Protein AF-A0A9P7JKW1-F1 (afdb_monomer_lite)

Organism: NCBI:txid1912936

Secondary structure (DSSP, 8-state):
--HHHHHHHHHHHHHHHHHHHHHHHHHHHHHHHHHHHHHHHHHTT--HHHHHHHHHH-SS-SS--TTHHHHHHHTT-

pLDDT: mean 75.73, std 15.73, range [44.62, 92.56]

Radius of gyration: 21.89 Å; chains: 1; bounding box: 72×21×18 Å

Structure (mmCIF, N/CA/C/O backbone):
data_AF-A0A9P7JKW1-F1
#
_entry.id   AF-A0A9P7JKW1-F1
#
loop_
_atom_site.group_PDB
_atom_site.id
_atom_site.type_symbol
_atom_site.label_atom_id
_atom_site.label_alt_id
_atom_site.label_comp_id
_atom_site.label_asym_id
_atom_site.label_entity_id
_atom_site.label_seq_id
_atom_site.pdbx_PDB_ins_code
_atom_site.Cartn_x
_atom_site.Cartn_y
_atom_site.Cartn_z
_atom_site.occupancy
_atom_site.B_iso_or_equiv
_atom_site.auth_seq_id
_atom_site.auth_comp_id
_atom_site.auth_asym_id
_atom_site.auth_atom_id
_atom_site.pdbx_PDB_model_num
ATOM 1 N N . MET A 1 1 ? 56.772 6.455 -9.286 1.00 44.62 1 MET A N 1
ATOM 2 C CA . MET A 1 1 ? 55.815 5.447 -8.774 1.00 44.62 1 MET A CA 1
ATOM 3 C C . MET A 1 1 ? 54.612 6.048 -8.012 1.00 44.62 1 MET A C 1
ATOM 5 O O . MET A 1 1 ? 53.971 5.325 -7.270 1.00 44.62 1 MET A O 1
ATOM 9 N N . CYS A 1 2 ? 54.215 7.317 -8.230 1.00 50.84 2 CYS A N 1
ATOM 10 C CA . CYS A 1 2 ? 53.141 7.961 -7.435 1.00 50.84 2 CYS A CA 1
ATOM 11 C C . CYS A 1 2 ? 51.833 8.259 -8.199 1.00 50.84 2 CYS A C 1
ATOM 13 O O . CYS A 1 2 ? 50.847 8.652 -7.585 1.00 50.84 2 CYS A O 1
ATOM 15 N N . LEU A 1 3 ? 51.791 8.072 -9.525 1.00 51.62 3 LEU A N 1
ATOM 16 C CA . LEU A 1 3 ? 50.615 8.423 -10.344 1.00 51.62 3 LEU A CA 1
ATOM 17 C C . LEU A 1 3 ? 49.506 7.355 -10.330 1.00 51.62 3 LEU A C 1
ATOM 19 O O . LEU A 1 3 ? 48.381 7.641 -10.723 1.00 51.62 3 LEU A O 1
ATOM 23 N N . HIS A 1 4 ? 49.796 6.142 -9.848 1.00 52.84 4 HIS A N 1
ATOM 24 C CA . HIS A 1 4 ? 48.801 5.066 -9.762 1.00 52.84 4 HIS A CA 1
ATOM 25 C C . HIS A 1 4 ? 47.928 5.171 -8.494 1.00 52.84 4 HIS A C 1
ATOM 27 O O . HIS A 1 4 ? 46.756 4.806 -8.522 1.00 52.84 4 HIS A O 1
ATOM 33 N N . GLN A 1 5 ? 48.452 5.738 -7.398 1.00 53.12 5 GLN A N 1
ATOM 34 C CA . GLN A 1 5 ? 47.719 5.850 -6.128 1.00 53.12 5 GLN A CA 1
ATOM 35 C C . GLN A 1 5 ? 46.614 6.924 -6.176 1.00 53.12 5 GLN A C 1
ATOM 37 O O . GLN A 1 5 ? 45.540 6.752 -5.601 1.00 53.12 5 GLN A O 1
ATOM 42 N N . SER A 1 6 ? 46.846 8.025 -6.900 1.00 54.97 6 SER A N 1
ATOM 43 C CA . SER A 1 6 ? 45.888 9.131 -7.045 1.00 54.97 6 SER A CA 1
ATOM 44 C C . SER A 1 6 ? 44.743 8.816 -8.013 1.00 54.97 6 SER A C 1
ATOM 46 O O . SER A 1 6 ? 43.630 9.29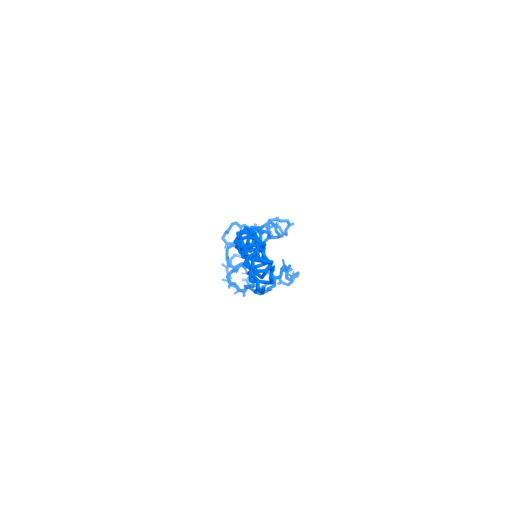9 -7.810 1.00 54.97 6 SER A O 1
ATOM 48 N N . ALA A 1 7 ? 44.972 7.969 -9.022 1.00 53.59 7 ALA A N 1
ATOM 49 C CA . ALA A 1 7 ? 43.917 7.470 -9.905 1.00 53.59 7 ALA A CA 1
ATOM 50 C C . ALA A 1 7 ? 42.942 6.540 -9.161 1.00 53.59 7 ALA A C 1
ATOM 52 O O . ALA A 1 7 ? 41.728 6.678 -9.306 1.00 53.59 7 ALA A O 1
ATOM 53 N N . LEU A 1 8 ? 43.460 5.663 -8.291 1.00 51.41 8 LEU A N 1
ATOM 54 C CA . LEU A 1 8 ? 42.636 4.791 -7.450 1.00 51.41 8 LEU A CA 1
ATOM 55 C C . LEU A 1 8 ? 41.800 5.593 -6.439 1.00 51.41 8 LEU A C 1
ATOM 57 O O . LEU A 1 8 ? 40.618 5.309 -6.281 1.00 51.41 8 LEU A O 1
ATOM 61 N N . SER A 1 9 ? 42.359 6.646 -5.827 1.00 56.09 9 SER A N 1
ATOM 62 C CA . SER A 1 9 ? 41.622 7.510 -4.885 1.00 56.09 9 SER A CA 1
ATOM 63 C C . SER A 1 9 ? 40.511 8.345 -5.536 1.00 56.09 9 SER A C 1
ATOM 65 O O . SER A 1 9 ? 39.515 8.632 -4.879 1.00 56.09 9 SER A O 1
ATOM 67 N N . LYS A 1 10 ? 40.666 8.759 -6.801 1.00 53.78 10 LYS A N 1
ATOM 68 C CA . LYS A 1 10 ? 39.594 9.438 -7.553 1.00 53.78 10 LYS A CA 1
ATOM 69 C C . LYS A 1 10 ? 38.497 8.455 -7.968 1.00 53.78 10 LYS A C 1
ATOM 71 O O . LYS A 1 10 ? 37.314 8.775 -7.907 1.00 53.78 10 LYS A O 1
ATOM 76 N N . CYS A 1 11 ? 38.887 7.235 -8.334 1.00 46.09 11 CYS A N 1
ATOM 77 C CA . CYS A 1 11 ? 37.953 6.167 -8.680 1.00 46.09 11 CYS A CA 1
ATOM 78 C C . CYS A 1 11 ? 37.101 5.741 -7.468 1.00 46.09 11 CYS A C 1
ATOM 80 O O . CYS A 1 11 ? 35.900 5.504 -7.600 1.00 46.09 11 CYS A O 1
ATOM 82 N N . THR A 1 12 ? 37.678 5.723 -6.258 1.00 53.44 12 THR A N 1
ATOM 83 C CA . THR A 1 12 ? 36.916 5.431 -5.037 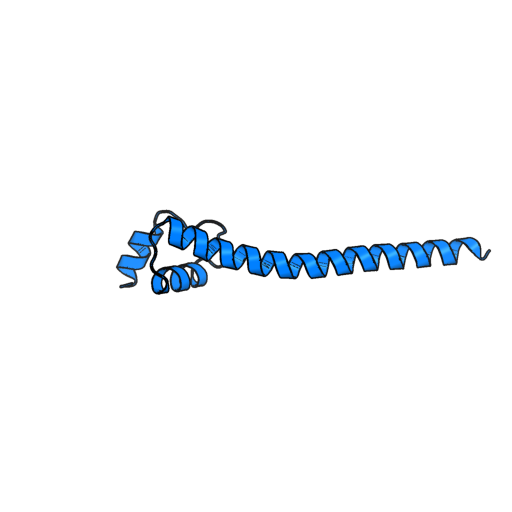1.00 53.44 12 THR A CA 1
ATOM 84 C C . THR A 1 12 ? 35.963 6.561 -4.642 1.00 53.44 12 THR A C 1
ATOM 86 O O . THR A 1 12 ? 34.866 6.263 -4.177 1.00 53.44 12 THR A O 1
ATOM 89 N N . SER A 1 13 ? 36.293 7.842 -4.846 1.00 57.19 13 SER A N 1
ATOM 90 C CA . SER A 1 13 ? 35.354 8.945 -4.567 1.00 57.19 13 SER A CA 1
ATOM 91 C C . SER A 1 13 ? 34.157 8.979 -5.526 1.00 57.19 13 SER A C 1
ATOM 93 O O . SER A 1 13 ? 33.036 9.196 -5.075 1.00 57.19 13 SER A O 1
ATOM 95 N N . GLU A 1 14 ? 34.364 8.693 -6.815 1.00 53.56 14 GLU A N 1
ATOM 96 C CA . GLU A 1 14 ? 33.294 8.626 -7.829 1.00 53.56 14 GLU A CA 1
ATOM 97 C C . GLU A 1 14 ? 32.333 7.448 -7.582 1.00 53.56 14 GLU A C 1
ATOM 99 O O . GLU A 1 14 ? 31.109 7.603 -7.642 1.00 53.56 14 GLU A O 1
ATOM 104 N N . LEU A 1 15 ? 32.864 6.275 -7.212 1.00 54.84 15 LEU A N 1
ATOM 105 C CA . LEU A 1 15 ? 32.043 5.126 -6.817 1.00 54.84 15 LEU A CA 1
ATOM 106 C C . LEU A 1 15 ? 31.267 5.393 -5.522 1.0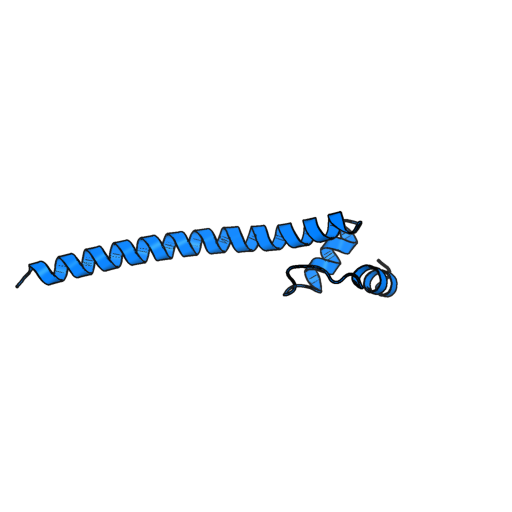0 54.84 15 LEU A C 1
ATOM 108 O O . LEU A 1 15 ? 30.090 5.054 -5.450 1.00 54.84 15 LEU A O 1
ATOM 112 N N . ASN A 1 16 ? 31.872 6.047 -4.525 1.00 55.59 16 ASN A N 1
ATOM 113 C CA . ASN A 1 16 ? 31.171 6.437 -3.296 1.00 55.59 16 ASN A CA 1
ATOM 114 C C . ASN A 1 16 ? 30.089 7.506 -3.550 1.00 55.59 16 ASN A C 1
ATOM 116 O O . ASN A 1 16 ? 29.042 7.474 -2.903 1.00 55.59 16 ASN A O 1
ATOM 120 N N . PHE A 1 17 ? 30.290 8.412 -4.513 1.00 55.78 17 PHE A N 1
ATO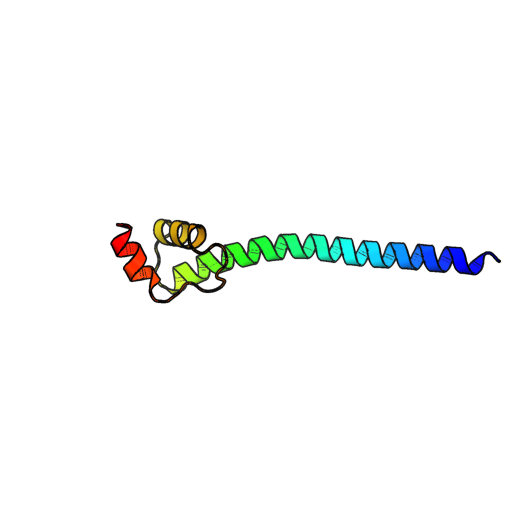M 121 C CA . PHE A 1 17 ? 29.288 9.396 -4.934 1.00 55.78 17 PHE A CA 1
ATOM 122 C C . PHE A 1 17 ? 28.100 8.735 -5.652 1.00 55.78 17 PHE A C 1
ATOM 124 O O . PHE A 1 17 ? 26.951 8.973 -5.274 1.00 55.78 17 PHE A O 1
ATOM 131 N N . SER A 1 18 ? 28.358 7.819 -6.596 1.00 57.69 18 SER A N 1
ATOM 132 C CA . SER A 1 18 ? 27.314 6.988 -7.223 1.00 57.69 18 SER A CA 1
ATOM 133 C C . SER A 1 18 ? 26.591 6.095 -6.212 1.00 57.69 18 SER A C 1
ATOM 135 O O . SER A 1 18 ? 25.372 5.949 -6.279 1.00 57.69 18 SER A O 1
ATOM 137 N N . PHE A 1 19 ? 27.305 5.536 -5.233 1.00 54.16 19 PHE A N 1
ATOM 138 C CA . PHE A 1 19 ? 26.718 4.703 -4.184 1.00 54.16 19 PHE A CA 1
ATOM 139 C C . PHE A 1 19 ? 25.844 5.524 -3.222 1.00 54.16 19 PHE A C 1
ATOM 141 O O . PHE A 1 19 ? 24.754 5.091 -2.854 1.00 54.16 19 PHE A O 1
ATOM 148 N N . SER A 1 20 ? 26.260 6.745 -2.872 1.00 57.91 20 SER A N 1
ATOM 149 C CA . SER A 1 20 ? 25.479 7.680 -2.049 1.00 57.91 20 SER A CA 1
ATOM 150 C C . SER A 1 20 ? 24.230 8.199 -2.780 1.00 57.91 20 SER A C 1
ATOM 152 O O . SER A 1 20 ? 23.143 8.255 -2.199 1.00 57.91 20 SER A O 1
ATOM 154 N N . PHE A 1 21 ? 24.342 8.494 -4.080 1.00 57.69 21 PHE A N 1
ATOM 155 C CA . PHE A 1 21 ? 23.211 8.875 -4.933 1.00 57.69 21 PHE A CA 1
ATOM 156 C C . PHE A 1 21 ? 22.228 7.716 -5.172 1.00 57.69 21 PHE A C 1
ATOM 158 O O . PHE A 1 21 ? 21.011 7.916 -5.167 1.00 57.69 21 PHE A O 1
ATOM 165 N N . ALA A 1 22 ? 22.731 6.487 -5.315 1.00 59.97 22 ALA A N 1
ATOM 166 C CA . ALA A 1 22 ? 21.899 5.291 -5.356 1.00 59.97 22 ALA A CA 1
ATOM 167 C C . ALA A 1 22 ? 21.178 5.077 -4.015 1.00 59.97 22 ALA A C 1
ATOM 169 O O . ALA A 1 22 ? 19.972 4.848 -3.995 1.00 59.97 22 ALA A O 1
ATOM 170 N N . LEU A 1 23 ? 21.867 5.232 -2.879 1.00 56.56 23 LEU A N 1
ATOM 171 C CA . LEU A 1 23 ? 21.272 5.113 -1.541 1.00 56.56 23 LEU A CA 1
ATOM 172 C C . LEU A 1 23 ? 20.193 6.169 -1.254 1.00 56.56 23 LEU A C 1
ATOM 174 O O . LEU A 1 23 ? 19.188 5.857 -0.606 1.00 56.56 23 LEU A O 1
ATOM 178 N N . SER A 1 24 ? 20.360 7.403 -1.738 1.00 58.25 24 SER A N 1
ATOM 179 C CA . SER A 1 24 ? 19.333 8.444 -1.624 1.00 58.25 24 SER A CA 1
ATOM 180 C C . SER A 1 24 ? 18.122 8.153 -2.522 1.00 58.25 24 SER A C 1
ATOM 182 O O . SER A 1 24 ? 16.984 8.256 -2.054 1.00 58.25 24 SER A O 1
ATOM 184 N N . HIS A 1 25 ? 18.341 7.659 -3.746 1.00 62.00 25 HIS A N 1
ATOM 185 C CA . HIS A 1 25 ? 17.271 7.193 -4.636 1.00 62.00 25 HIS A CA 1
ATOM 186 C C . HIS A 1 25 ? 16.486 6.016 -4.052 1.00 62.00 25 HIS A C 1
ATOM 188 O O . HIS A 1 25 ? 15.254 6.020 -4.082 1.00 62.00 25 HIS A O 1
ATOM 194 N N . LEU A 1 26 ? 17.165 5.033 -3.456 1.00 64.38 26 LEU A N 1
ATOM 195 C CA . LEU A 1 26 ? 16.525 3.860 -2.850 1.00 64.38 26 LEU A CA 1
ATOM 196 C C . LEU A 1 26 ? 15.514 4.250 -1.762 1.00 64.38 26 LEU A C 1
ATOM 198 O O . LEU A 1 26 ? 14.469 3.608 -1.610 1.00 64.38 26 LEU A O 1
ATOM 202 N N . ARG A 1 27 ? 15.780 5.337 -1.028 1.00 68.69 27 ARG A N 1
ATOM 203 C CA . ARG A 1 27 ? 14.857 5.843 -0.010 1.00 68.69 27 ARG A CA 1
ATOM 204 C C . ARG A 1 27 ? 13.592 6.431 -0.643 1.00 68.69 27 ARG A C 1
ATOM 206 O O . ARG A 1 27 ? 12.498 6.092 -0.191 1.00 68.69 27 ARG A O 1
ATOM 213 N N . SER A 1 28 ? 13.727 7.226 -1.703 1.00 77.19 28 SER A N 1
ATOM 214 C CA . SER A 1 28 ? 12.607 7.803 -2.466 1.00 77.19 28 SER A CA 1
ATOM 215 C C . SER A 1 28 ? 11.748 6.732 -3.139 1.00 77.19 28 SER A C 1
ATOM 217 O O . SER A 1 28 ? 10.524 6.758 -3.005 1.00 77.19 28 SER A O 1
ATOM 219 N N . PHE A 1 29 ? 12.372 5.724 -3.756 1.00 76.94 29 PHE A N 1
ATOM 220 C CA . PHE A 1 29 ? 11.662 4.590 -4.353 1.00 76.94 29 PHE A CA 1
ATOM 221 C C . PHE A 1 29 ? 10.846 3.813 -3.324 1.00 76.94 29 PHE A C 1
ATOM 223 O O . PHE A 1 29 ? 9.702 3.452 -3.586 1.00 76.94 29 PHE A O 1
ATOM 230 N N . ARG A 1 30 ? 11.373 3.612 -2.111 1.00 80.06 30 ARG A N 1
ATOM 231 C CA . ARG A 1 30 ? 10.622 2.941 -1.043 1.00 80.06 30 ARG A CA 1
ATOM 232 C C . ARG A 1 30 ? 9.328 3.680 -0.688 1.00 80.06 30 ARG A C 1
ATOM 234 O O . ARG A 1 30 ? 8.315 3.029 -0.431 1.00 80.06 30 ARG A O 1
ATOM 241 N N . TYR A 1 31 ? 9.350 5.013 -0.638 1.00 82.56 31 TYR A N 1
ATOM 242 C CA . TYR A 1 31 ? 8.146 5.805 -0.369 1.00 82.56 31 TYR A CA 1
ATOM 243 C C . TYR A 1 31 ? 7.195 5.821 -1.567 1.00 82.56 31 TYR A C 1
ATOM 245 O O . TYR A 1 31 ? 5.998 5.627 -1.370 1.00 82.56 31 TYR A O 1
ATOM 253 N N . ALA A 1 32 ? 7.721 5.947 -2.787 1.00 84.69 32 ALA A N 1
ATOM 254 C CA . ALA A 1 32 ? 6.933 5.900 -4.017 1.00 84.69 32 ALA A CA 1
ATOM 255 C C . ALA A 1 32 ? 6.211 4.553 -4.197 1.00 84.69 32 ALA A C 1
ATOM 257 O O . ALA A 1 32 ? 5.022 4.515 -4.491 1.00 84.69 32 ALA A O 1
ATOM 258 N N . CYS A 1 33 ? 6.879 3.429 -3.928 1.00 83.25 33 CYS A N 1
ATOM 259 C CA . CYS A 1 33 ? 6.243 2.111 -3.986 1.00 83.25 33 CYS A CA 1
ATOM 260 C C . CYS A 1 33 ? 5.140 1.954 -2.929 1.00 83.25 33 CYS A C 1
ATOM 262 O O . CYS A 1 33 ? 4.136 1.289 -3.172 1.00 83.25 33 CYS A O 1
ATOM 264 N N . ARG A 1 34 ? 5.297 2.569 -1.748 1.00 83.50 34 ARG A N 1
ATOM 265 C CA . ARG A 1 34 ? 4.254 2.560 -0.710 1.00 83.50 34 ARG A CA 1
ATOM 266 C C . ARG A 1 34 ? 3.052 3.408 -1.110 1.00 83.50 34 ARG A C 1
ATOM 268 O O . ARG A 1 34 ? 1.934 2.940 -0.935 1.00 83.50 34 ARG A O 1
ATOM 275 N N . SER A 1 35 ? 3.262 4.610 -1.648 1.00 87.25 35 SER A N 1
ATOM 276 C CA . SER A 1 35 ? 2.157 5.455 -2.118 1.00 87.25 35 SER A CA 1
ATOM 277 C C . SER A 1 35 ? 1.443 4.834 -3.319 1.00 87.25 35 SER A C 1
ATOM 279 O O . SER A 1 35 ? 0.219 4.887 -3.386 1.00 87.25 35 SER A O 1
ATOM 281 N N . HIS A 1 36 ? 2.174 4.158 -4.208 1.00 87.94 36 HIS A N 1
ATOM 282 C CA . HIS A 1 36 ? 1.599 3.462 -5.356 1.00 87.94 36 HIS A CA 1
ATOM 283 C C . HIS A 1 36 ? 0.568 2.399 -4.951 1.00 87.94 36 HIS A C 1
ATOM 285 O O . HIS A 1 36 ? -0.481 2.305 -5.575 1.00 87.94 36 HIS A O 1
ATOM 291 N N . ARG A 1 37 ? 0.804 1.659 -3.858 1.00 86.44 37 ARG A N 1
ATOM 292 C CA . ARG A 1 37 ? -0.157 0.664 -3.343 1.00 86.44 37 ARG A CA 1
ATOM 293 C C . ARG A 1 37 ? -1.465 1.287 -2.862 1.00 86.44 37 ARG A C 1
ATOM 295 O O . ARG A 1 37 ? -2.527 0.714 -3.076 1.00 86.44 37 ARG A O 1
ATOM 302 N N . PHE A 1 38 ? -1.397 2.467 -2.247 1.00 89.81 38 PHE A N 1
ATOM 303 C CA . PHE A 1 38 ? -2.600 3.215 -1.879 1.00 89.81 38 PHE A CA 1
ATOM 304 C C . PHE A 1 38 ? -3.341 3.724 -3.117 1.00 89.81 38 PHE A C 1
ATOM 306 O O . PHE A 1 38 ? -4.560 3.611 -3.174 1.00 89.81 38 PHE A O 1
ATOM 313 N N . MET A 1 39 ? -2.615 4.227 -4.119 1.00 91.69 39 MET A N 1
ATOM 314 C CA . MET A 1 39 ? -3.211 4.687 -5.377 1.00 91.69 39 MET A CA 1
ATOM 315 C C . MET A 1 39 ? -3.881 3.551 -6.155 1.00 91.69 39 MET A C 1
ATOM 317 O O . MET A 1 39 ? -4.983 3.736 -6.660 1.00 91.69 39 MET A O 1
ATOM 321 N N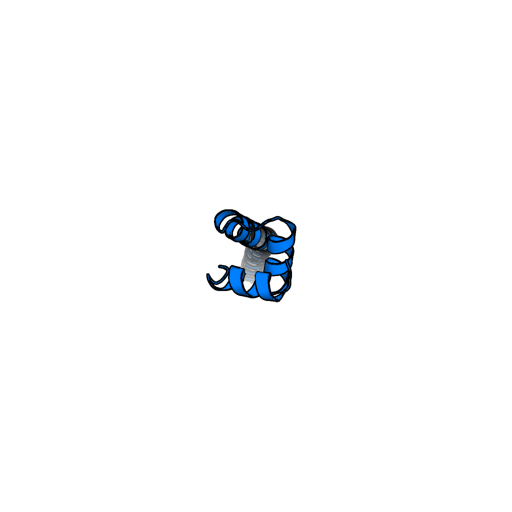 . ASP A 1 40 ? -3.255 2.374 -6.225 1.00 89.94 40 ASP A N 1
ATOM 322 C CA . ASP A 1 40 ? -3.870 1.172 -6.802 1.00 89.94 40 ASP A CA 1
ATOM 323 C C . ASP A 1 40 ? -5.134 0.770 -6.027 1.00 89.94 40 ASP A C 1
ATOM 325 O O . ASP A 1 40 ? -6.152 0.417 -6.620 1.00 89.94 40 ASP A O 1
ATOM 329 N N . GLY A 1 41 ? -5.106 0.919 -4.699 1.00 90.81 41 GLY A N 1
ATOM 330 C CA . GLY A 1 41 ? -6.279 0.724 -3.859 1.00 90.81 41 GLY A CA 1
ATOM 331 C C . GLY A 1 41 ? -7.437 1.659 -4.226 1.00 90.81 41 GLY A C 1
ATOM 332 O O . GLY A 1 41 ? -8.556 1.212 -4.478 1.00 90.81 41 GLY A O 1
ATOM 333 N N . TYR A 1 42 ? -7.164 2.960 -4.318 1.00 92.00 42 TYR A N 1
ATOM 334 C CA . TYR A 1 42 ? -8.180 3.952 -4.672 1.00 92.00 42 TYR A CA 1
ATOM 335 C C . TYR A 1 42 ? -8.736 3.760 -6.084 1.00 92.00 42 TYR A C 1
ATOM 337 O O . TYR A 1 42 ? -9.944 3.881 -6.273 1.00 92.00 42 TYR A O 1
ATOM 345 N N . HIS A 1 43 ? -7.904 3.385 -7.061 1.00 90.44 43 HIS A N 1
ATOM 346 C CA . HIS A 1 43 ? -8.384 3.055 -8.407 1.00 90.44 43 HIS A CA 1
ATOM 347 C C . HIS A 1 43 ? -9.359 1.871 -8.426 1.00 90.44 43 HIS A C 1
ATOM 349 O O . HIS A 1 43 ? -10.227 1.810 -9.290 1.00 90.44 43 HIS A O 1
ATOM 355 N N . LYS A 1 44 ? -9.246 0.952 -7.462 1.00 87.81 44 LYS A N 1
ATOM 356 C CA . LYS A 1 44 ? -10.144 -0.200 -7.297 1.00 87.81 44 LYS A CA 1
ATOM 357 C C . LYS A 1 44 ? -11.386 0.105 -6.454 1.00 87.81 44 LYS A C 1
ATOM 359 O O . LYS A 1 44 ? -12.167 -0.801 -6.187 1.00 87.81 44 LYS A O 1
ATOM 364 N N . GLY A 1 45 ? -11.577 1.359 -6.035 1.00 90.31 45 GLY A N 1
ATOM 365 C CA . GLY A 1 45 ? -12.728 1.784 -5.234 1.00 90.31 45 GLY A CA 1
ATOM 366 C C . GLY A 1 45 ? -12.596 1.498 -3.736 1.00 90.31 45 GLY A C 1
ATOM 367 O O . GLY A 1 45 ? -13.594 1.532 -3.022 1.00 90.31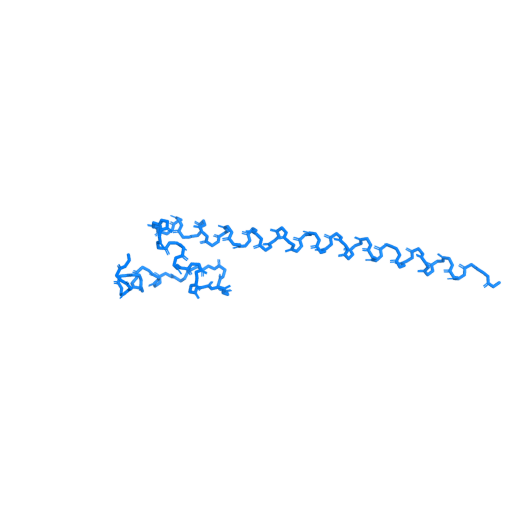 45 GLY A O 1
ATOM 368 N N . LEU A 1 46 ? -11.384 1.221 -3.242 1.00 91.81 46 LEU A N 1
ATOM 369 C CA . LEU A 1 46 ? -11.154 0.958 -1.822 1.00 91.81 46 LEU A CA 1
ATOM 370 C C . LEU A 1 46 ? -11.271 2.240 -0.995 1.00 91.81 46 LEU A C 1
ATOM 372 O O . LEU A 1 46 ? -10.705 3.280 -1.336 1.00 91.81 46 LEU A O 1
ATOM 376 N N . THR A 1 47 ? -11.938 2.149 0.153 1.00 92.56 47 THR A N 1
ATOM 377 C CA . THR A 1 47 ? -11.921 3.223 1.157 1.00 92.56 47 THR A CA 1
ATOM 378 C C . THR A 1 47 ? -10.571 3.280 1.880 1.00 92.56 47 THR A C 1
ATOM 380 O O . THR A 1 47 ? -9.810 2.313 1.902 1.00 92.56 47 THR A O 1
ATOM 383 N N . GLY A 1 48 ? -10.253 4.406 2.531 1.00 90.50 48 GLY A N 1
ATOM 384 C CA . GLY A 1 48 ? -8.953 4.595 3.195 1.00 90.50 48 GLY A CA 1
ATOM 385 C C . GLY A 1 48 ? -8.614 3.519 4.240 1.00 90.50 48 GLY A C 1
ATOM 386 O O . GLY A 1 48 ? -7.463 3.089 4.339 1.00 90.50 48 GLY A O 1
ATOM 387 N N . LYS A 1 49 ? -9.619 3.019 4.976 1.00 92.56 49 LYS A N 1
ATOM 388 C CA . LYS A 1 49 ? -9.452 1.926 5.950 1.00 92.56 49 LYS A CA 1
ATOM 389 C C . LYS A 1 49 ? -9.115 0.601 5.256 1.00 92.56 49 LYS A C 1
ATOM 391 O O . LYS A 1 49 ? -8.185 -0.089 5.677 1.00 92.56 49 LYS A O 1
ATOM 396 N N . GLN A 1 50 ? -9.819 0.283 4.170 1.00 92.12 50 GLN A N 1
ATOM 397 C CA . GLN A 1 50 ? -9.581 -0.916 3.367 1.00 92.12 50 GLN A CA 1
ATOM 398 C C . GLN A 1 50 ? -8.219 -0.852 2.658 1.00 92.12 50 GLN A C 1
ATOM 400 O O . GLN A 1 50 ? -7.470 -1.822 2.682 1.00 92.12 50 GLN A O 1
ATOM 405 N N . ALA A 1 51 ? -7.828 0.304 2.113 1.00 91.62 51 ALA A N 1
ATOM 406 C CA . ALA A 1 51 ? -6.528 0.503 1.468 1.00 91.62 51 ALA A CA 1
ATOM 407 C C . ALA A 1 51 ? -5.350 0.359 2.453 1.00 91.62 51 ALA A C 1
ATOM 409 O O . ALA A 1 51 ? -4.315 -0.234 2.125 1.00 91.62 51 ALA A O 1
ATOM 410 N N . ALA A 1 52 ? -5.508 0.849 3.689 1.00 92.12 52 ALA A N 1
ATOM 411 C CA . ALA A 1 52 ? -4.522 0.656 4.752 1.00 92.12 52 ALA A CA 1
ATOM 412 C C . ALA A 1 52 ? -4.390 -0.823 5.150 1.00 92.12 52 ALA A C 1
ATOM 414 O O . ALA A 1 52 ? -3.273 -1.321 5.328 1.00 92.12 52 ALA A O 1
ATOM 415 N N . TRP A 1 53 ? -5.516 -1.538 5.246 1.00 92.38 53 TRP A N 1
ATOM 416 C CA . TRP A 1 53 ? -5.529 -2.981 5.483 1.00 92.38 53 TRP A CA 1
ATOM 417 C C . TRP A 1 53 ? -4.864 -3.748 4.332 1.00 92.38 53 TRP A C 1
ATOM 419 O O . TRP A 1 53 ? -3.930 -4.514 4.569 1.00 92.38 53 TRP A O 1
ATOM 429 N N . ALA A 1 54 ? -5.241 -3.457 3.086 1.00 91.06 54 ALA A N 1
ATOM 430 C CA . ALA A 1 54 ? -4.686 -4.075 1.886 1.00 91.06 54 ALA A CA 1
ATOM 431 C C . ALA A 1 54 ? -3.162 -3.904 1.826 1.00 91.06 54 ALA A C 1
ATOM 433 O O . ALA A 1 54 ? -2.427 -4.872 1.655 1.00 91.06 54 ALA A O 1
ATOM 434 N N . THR A 1 55 ? -2.658 -2.696 2.091 1.00 88.50 55 THR A N 1
ATOM 435 C CA . THR A 1 55 ? -1.211 -2.416 2.119 1.00 88.50 55 THR A CA 1
ATOM 436 C C . THR A 1 55 ? -0.478 -3.191 3.226 1.00 88.50 55 THR A C 1
ATOM 438 O O . THR A 1 55 ? 0.710 -3.505 3.089 1.00 88.50 55 THR A O 1
ATOM 441 N N . LYS A 1 56 ? -1.162 -3.517 4.333 1.00 88.00 56 LYS A N 1
ATOM 442 C CA . LYS A 1 56 ? -0.611 -4.303 5.447 1.00 88.00 56 LYS A CA 1
ATOM 443 C C . LYS A 1 56 ? -0.530 -5.797 5.126 1.00 88.00 56 LYS A C 1
ATOM 445 O O . LYS A 1 56 ? 0.453 -6.415 5.535 1.00 88.00 56 LYS A O 1
ATOM 450 N N . ILE A 1 57 ? -1.520 -6.347 4.424 1.00 88.44 57 ILE A N 1
ATOM 451 C CA . ILE A 1 57 ? -1.558 -7.755 4.001 1.00 88.44 57 ILE A CA 1
ATOM 452 C C . ILE A 1 57 ? -0.615 -7.981 2.811 1.00 88.44 57 ILE A C 1
ATOM 454 O O . ILE A 1 57 ? 0.252 -8.851 2.845 1.00 88.44 57 ILE A O 1
ATOM 458 N N . TYR A 1 58 ? -0.677 -7.110 1.806 1.00 87.25 58 TYR A N 1
ATOM 459 C CA . TYR A 1 58 ? 0.022 -7.250 0.528 1.00 87.25 58 TYR A CA 1
ATOM 460 C C . TYR A 1 58 ? 1.381 -6.527 0.494 1.00 87.25 58 TYR A C 1
ATOM 462 O O . TYR A 1 58 ? 1.726 -5.828 -0.457 1.00 87.25 58 TYR A O 1
ATOM 470 N N . LYS A 1 59 ? 2.213 -6.701 1.532 1.00 77.12 59 LYS A N 1
ATOM 471 C CA . LYS A 1 59 ? 3.499 -5.977 1.674 1.00 77.12 59 LYS A CA 1
ATOM 472 C C . LYS A 1 59 ? 4.545 -6.274 0.588 1.00 77.12 59 LYS A C 1
ATOM 474 O O . LYS A 1 59 ? 5.482 -5.482 0.452 1.00 77.12 59 LYS A O 1
ATOM 479 N N . GLY A 1 60 ? 4.391 -7.352 -0.178 1.00 77.19 60 GLY A N 1
ATOM 480 C CA . GLY A 1 60 ? 5.278 -7.730 -1.289 1.00 77.19 60 GLY A CA 1
ATOM 481 C C . GLY A 1 60 ? 4.684 -7.509 -2.680 1.00 77.19 60 GLY A C 1
ATOM 482 O O . GLY A 1 60 ? 5.431 -7.325 -3.633 1.00 77.19 60 GLY A O 1
ATOM 483 N N . TYR A 1 61 ? 3.359 -7.454 -2.798 1.00 75.75 61 TYR A N 1
ATOM 484 C CA . TYR A 1 61 ? 2.704 -7.276 -4.087 1.00 75.75 61 TYR A CA 1
ATOM 485 C C . TYR A 1 61 ? 2.756 -5.804 -4.505 1.00 75.75 61 TYR A C 1
ATOM 487 O O . TYR A 1 61 ? 2.563 -4.892 -3.694 1.00 75.75 61 TYR A O 1
ATOM 495 N N . GLN A 1 62 ? 3.099 -5.560 -5.768 1.00 70.88 62 GLN A N 1
ATOM 496 C CA . GLN A 1 62 ? 3.108 -4.212 -6.338 1.00 70.88 62 GLN A CA 1
ATOM 497 C C . GLN A 1 62 ? 1.713 -3.802 -6.829 1.00 70.88 62 GLN A C 1
ATOM 499 O O . GLN A 1 62 ? 1.382 -2.623 -6.766 1.00 70.88 62 GLN A O 1
ATOM 504 N N . VAL A 1 63 ? 0.895 -4.782 -7.226 1.00 83.25 63 VAL A N 1
ATOM 505 C CA . VAL A 1 63 ? -0.491 -4.618 -7.678 1.00 83.25 63 VAL A CA 1
ATOM 506 C C . VAL A 1 63 ? -1.388 -5.501 -6.817 1.00 83.25 63 VAL A C 1
ATOM 508 O O . VAL A 1 63 ? -1.089 -6.681 -6.623 1.00 83.25 63 VAL A O 1
ATOM 511 N N . LEU A 1 64 ? -2.468 -4.935 -6.281 1.00 86.00 64 LEU A N 1
ATOM 512 C CA . LEU A 1 64 ? -3.450 -5.677 -5.495 1.00 86.00 64 LEU A CA 1
ATOM 513 C C . LEU A 1 64 ? -4.196 -6.674 -6.397 1.00 86.00 64 LEU A C 1
ATOM 515 O O . LEU A 1 64 ? -4.588 -6.310 -7.508 1.00 86.00 64 LEU A O 1
ATOM 519 N N . PRO A 1 65 ? -4.428 -7.915 -5.959 1.00 87.50 65 PRO A N 1
ATOM 520 C CA . PRO A 1 65 ? -5.215 -8.858 -6.742 1.00 87.50 65 PRO A CA 1
ATOM 521 C C . PRO A 1 65 ? -6.677 -8.402 -6.836 1.00 87.50 65 PRO A C 1
ATOM 523 O O . PRO A 1 65 ? -7.203 -7.751 -5.934 1.00 87.50 65 PRO A O 1
ATOM 526 N N . ASN A 1 66 ? -7.360 -8.777 -7.919 1.00 85.25 66 ASN A N 1
ATOM 527 C CA . ASN A 1 66 ? -8.779 -8.444 -8.113 1.00 85.25 66 ASN A CA 1
ATOM 528 C C . ASN A 1 66 ? -9.697 -9.131 -7.080 1.00 85.25 66 ASN A C 1
ATOM 530 O O . ASN A 1 66 ? -10.811 -8.670 -6.856 1.00 85.25 66 ASN A O 1
ATOM 534 N N . SER A 1 67 ? -9.223 -10.196 -6.418 1.00 88.25 67 SER A N 1
ATOM 535 C CA . SER A 1 67 ? -9.931 -10.892 -5.331 1.00 88.25 67 SER A CA 1
ATOM 536 C C . SER A 1 67 ? -10.035 -10.080 -4.040 1.00 88.25 67 SER A C 1
ATOM 538 O O . SER A 1 67 ? -10.775 -10.470 -3.139 1.00 88.25 67 SER A O 1
ATOM 540 N N . ILE A 1 68 ? -9.320 -8.955 -3.927 1.00 89.56 68 ILE A N 1
ATOM 541 C CA . ILE A 1 68 ? -9.174 -8.255 -2.652 1.00 89.56 68 ILE A CA 1
ATOM 542 C C . ILE A 1 68 ? -10.493 -7.737 -2.076 1.00 89.56 68 ILE A C 1
ATOM 544 O O . ILE A 1 68 ? -10.633 -7.662 -0.860 1.00 89.56 68 ILE A O 1
ATOM 548 N N . LEU A 1 69 ? -11.469 -7.416 -2.928 1.00 86.75 69 LEU A N 1
ATOM 549 C CA . LEU A 1 69 ? -12.796 -6.981 -2.488 1.00 86.75 69 LEU A CA 1
ATOM 550 C C . LEU A 1 69 ? -13.536 -8.098 -1.739 1.00 86.75 69 LEU A C 1
ATOM 552 O O . LEU A 1 69 ? -14.113 -7.842 -0.688 1.00 86.75 69 LEU A O 1
ATOM 556 N N . ALA A 1 70 ? -13.444 -9.340 -2.220 1.00 88.12 70 ALA A N 1
ATOM 557 C CA . ALA A 1 70 ? -14.030 -10.495 -1.541 1.00 88.12 70 ALA A CA 1
ATOM 558 C C . ALA A 1 70 ? -13.305 -10.803 -0.219 1.00 88.12 70 ALA A C 1
ATOM 560 O O . ALA A 1 70 ? -13.925 -11.159 0.779 1.00 88.12 70 ALA A O 1
ATOM 561 N N . GLU A 1 71 ? -11.981 -10.631 -0.184 1.00 89.06 71 GLU A N 1
ATOM 562 C CA . GLU A 1 71 ? -11.202 -10.796 1.049 1.00 89.06 71 GLU A CA 1
ATOM 563 C C . GLU A 1 71 ? -11.531 -9.726 2.098 1.00 89.06 71 GLU A C 1
ATOM 565 O O . GLU A 1 71 ? -11.522 -10.015 3.293 1.00 89.06 71 GLU A O 1
ATOM 570 N N . LEU A 1 72 ? -11.841 -8.506 1.660 1.00 90.12 72 LEU A N 1
ATOM 571 C CA . LEU A 1 72 ? -12.268 -7.410 2.528 1.00 90.12 72 LEU A CA 1
ATOM 572 C C . LEU A 1 72 ? -13.655 -7.634 3.114 1.00 90.12 72 LEU A C 1
ATOM 574 O O . LEU A 1 72 ? -13.839 -7.422 4.311 1.00 90.12 72 LEU A O 1
ATOM 578 N N . GLU A 1 73 ? -14.588 -8.128 2.304 1.00 87.75 73 GLU A N 1
ATOM 579 C CA . GLU A 1 73 ? -15.914 -8.527 2.773 1.00 87.75 73 GLU A CA 1
ATOM 580 C C . GLU A 1 73 ? -15.802 -9.618 3.849 1.00 87.75 73 GLU A C 1
ATOM 582 O O . GLU A 1 73 ? -16.380 -9.493 4.928 1.00 87.75 73 GLU A O 1
ATOM 587 N N . ASN A 1 74 ? -14.944 -10.620 3.626 1.00 88.56 74 ASN A N 1
ATOM 588 C CA . ASN A 1 74 ? -14.635 -11.646 4.628 1.00 88.56 74 ASN A CA 1
ATOM 589 C C . ASN A 1 74 ? -13.954 -11.080 5.888 1.00 88.56 74 ASN A C 1
ATOM 591 O O . ASN A 1 74 ? -14.141 -11.603 6.986 1.00 88.56 74 ASN A O 1
ATOM 595 N N . ALA A 1 75 ? -13.153 -10.022 5.747 1.00 86.75 75 ALA A N 1
ATOM 596 C CA . ALA A 1 75 ? -12.533 -9.320 6.869 1.00 86.75 75 ALA A CA 1
ATOM 597 C C . ALA A 1 75 ? -13.503 -8.374 7.608 1.00 86.75 75 ALA A C 1
ATOM 599 O O . ALA A 1 75 ? -13.125 -7.818 8.643 1.00 86.75 75 ALA A O 1
ATOM 600 N N . GLY A 1 76 ? -14.728 -8.188 7.098 1.00 83.50 76 GLY A N 1
ATOM 601 C CA . GLY A 1 76 ? -15.740 -7.289 7.654 1.00 83.50 76 GLY A CA 1
ATOM 602 C C . GLY A 1 76 ? -15.386 -5.805 7.510 1.00 83.50 76 GLY A C 1
ATOM 603 O O . GLY A 1 76 ? -15.665 -5.021 8.424 1.00 83.50 76 GLY A O 1
ATOM 604 N N . LEU A 1 77 ? -14.705 -5.428 6.418 1.00 81.81 77 LEU A N 1
ATOM 605 C CA . LEU A 1 77 ? -14.184 -4.076 6.170 1.00 81.81 77 LEU A CA 1
ATOM 606 C C . LEU A 1 77 ? -14.792 -3.373 4.963 1.00 81.81 77 LEU A C 1
ATOM 608 O O . LEU A 1 77 ? -14.912 -3.993 3.888 1.00 81.81 77 LEU A O 1
#

Foldseek 3Di:
DPPVVVVVVVVVVVVVVVVVVVVVVVVVVVVVLLVQQLVLCVVLVHDPVLSVVQCVVPVPDSHGDPCSVVVVVVVVD

Sequence (77 aa):
MCLHQSALSKCTSELNFSFSFALSHLRSFRYACRSHRFMDGYHKGLTGKQAAWATKIYKGYQVLPNSILAELENAGL